Protein AF-A0A6Y1HUD1-F1 (afdb_monomer_lite)

pLDDT: mean 79.25, std 15.6, range [47.25, 98.44]

Secondary structure (DSSP, 8-state):
----------------------HHHHHHHHHHHHHHHHHHHHHHHHHHHHHHHHHH--SHHHHHHHHHHHHHHHHHHHHHHHHHHHHH-

Organism: Salmonella typhimurium (NCBI:txid90371)

Foldseek 3Di:
DPPDPDDPDDPDPDPDDDPDCDPVNVVVLVVLVVVLVVLVVVLVVVVVVLVVQVVPDPDPVSVVVSVVVCVVCVVSNVVSVVSNVVNVD

Structure (mmCIF, N/CA/C/O backbone):
data_AF-A0A6Y1HUD1-F1
#
_entry.id   AF-A0A6Y1HUD1-F1
#
loop_
_atom_site.group_PDB
_atom_site.id
_atom_site.type_symbol
_atom_site.label_atom_id
_atom_site.label_alt_id
_atom_site.label_comp_id
_atom_site.label_asym_id
_atom_site.label_entity_id
_atom_site.label_seq_id
_atom_site.pdbx_PDB_ins_code
_atom_site.Cartn_x
_atom_site.Cartn_y
_atom_site.Cartn_z
_atom_site.occupancy
_atom_site.B_iso_or_equiv
_atom_site.auth_seq_id
_atom_site.auth_comp_id
_atom_site.auth_asym_id
_atom_site.auth_atom_id
_atom_site.pdbx_PDB_model_num
ATOM 1 N N . SER A 1 1 ? -64.344 -6.067 66.681 1.00 53.31 1 SER A N 1
ATOM 2 C CA . SER A 1 1 ? -63.087 -6.592 66.133 1.00 53.31 1 SER A CA 1
ATOM 3 C C . SER A 1 1 ? -62.605 -5.627 65.078 1.00 53.31 1 SER A C 1
ATOM 5 O O . SER A 1 1 ? -63.373 -5.381 64.155 1.00 53.31 1 SER A O 1
ATOM 7 N N . PRO A 1 2 ? -61.449 -4.977 65.257 1.00 47.25 2 PRO A N 1
ATOM 8 C CA . PRO A 1 2 ? -60.856 -4.175 64.204 1.00 47.25 2 PRO A CA 1
ATOM 9 C C . PRO A 1 2 ? -60.028 -5.114 63.326 1.00 47.25 2 PRO A C 1
ATOM 11 O O . PRO A 1 2 ? -59.010 -5.632 63.772 1.00 47.25 2 PRO A O 1
ATOM 14 N N . ASP A 1 3 ? -60.537 -5.386 62.128 1.00 57.47 3 ASP A N 1
ATOM 15 C CA . ASP A 1 3 ? -59.829 -6.115 61.078 1.00 57.47 3 ASP A CA 1
ATOM 16 C C . ASP A 1 3 ? -58.495 -5.417 60.782 1.00 57.47 3 ASP A C 1
ATOM 18 O O . ASP A 1 3 ? -58.443 -4.218 60.488 1.00 57.47 3 ASP A O 1
ATOM 22 N N . GLU A 1 4 ? -5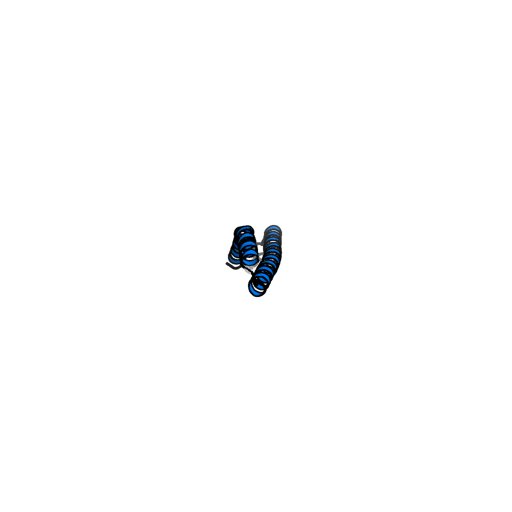7.418 -6.181 60.920 1.00 59.53 4 GLU A N 1
ATOM 23 C CA . GLU A 1 4 ? -56.045 -5.776 60.666 1.00 59.53 4 GLU A CA 1
ATOM 24 C C . GLU A 1 4 ? -55.890 -5.498 59.167 1.00 59.53 4 GLU A C 1
ATOM 26 O O . GLU A 1 4 ? -55.883 -6.402 58.334 1.00 59.53 4 GLU A O 1
ATOM 31 N N . VAL A 1 5 ? -55.800 -4.219 58.800 1.00 63.34 5 VAL A N 1
ATOM 32 C CA . VAL A 1 5 ? -55.465 -3.821 57.432 1.00 63.34 5 VAL A CA 1
ATOM 33 C C . VAL A 1 5 ? -54.005 -4.182 57.162 1.00 63.34 5 VAL A C 1
ATOM 35 O O . VAL A 1 5 ? -53.083 -3.461 57.538 1.00 63.34 5 VAL A O 1
ATOM 38 N N . GLU A 1 6 ? -53.794 -5.336 56.534 1.00 64.12 6 GLU A N 1
ATOM 39 C CA . GLU A 1 6 ? -52.489 -5.784 56.054 1.00 64.12 6 GLU A CA 1
ATOM 40 C C . GLU A 1 6 ? -51.923 -4.723 55.092 1.00 64.12 6 GLU A C 1
ATOM 42 O O . GLU A 1 6 ? -52.472 -4.461 54.014 1.00 64.12 6 GLU A O 1
ATOM 47 N N . GLN A 1 7 ? -50.855 -4.045 55.519 1.00 59.34 7 GLN A N 1
ATOM 48 C CA . GLN A 1 7 ? -50.156 -3.048 54.715 1.00 59.34 7 GLN A CA 1
ATOM 49 C C . GLN A 1 7 ? -49.492 -3.773 53.544 1.00 59.34 7 GLN A C 1
ATOM 51 O O . GLN A 1 7 ? -48.506 -4.482 53.717 1.00 59.34 7 GLN A O 1
ATOM 56 N N . ARG A 1 8 ? -50.063 -3.633 52.345 1.00 60.22 8 ARG A N 1
ATOM 57 C CA . ARG A 1 8 ? -49.486 -4.192 51.120 1.00 60.22 8 ARG A CA 1
ATOM 58 C C . ARG A 1 8 ? -48.166 -3.472 50.846 1.00 60.22 8 ARG A C 1
ATOM 60 O O . ARG A 1 8 ? -48.184 -2.274 50.581 1.00 60.22 8 ARG A O 1
ATOM 67 N N . GLU A 1 9 ? -47.049 -4.193 50.904 1.00 62.50 9 GLU A N 1
ATOM 68 C CA . GLU A 1 9 ? -45.748 -3.695 50.448 1.00 62.50 9 GLU A CA 1
ATOM 69 C C . GLU A 1 9 ? -45.858 -3.295 48.968 1.00 62.50 9 GLU A C 1
ATOM 71 O O . GLU A 1 9 ? -46.025 -4.130 48.073 1.00 62.50 9 GLU A O 1
ATOM 76 N N . GLU A 1 10 ? -45.839 -1.988 48.714 1.00 65.56 10 GLU A N 1
ATOM 77 C CA . GLU A 1 10 ? -45.856 -1.413 47.375 1.00 65.56 10 GLU A CA 1
ATOM 78 C C . GLU A 1 10 ? -44.547 -1.802 46.673 1.00 65.56 10 GLU A C 1
ATOM 80 O O . GLU A 1 10 ? -43.457 -1.403 47.079 1.00 65.56 10 GLU A O 1
ATOM 85 N N . ARG A 1 11 ? -44.636 -2.657 45.648 1.00 67.56 11 ARG A N 1
ATOM 86 C CA . ARG A 1 11 ? -43.465 -3.110 44.886 1.00 67.56 11 ARG A CA 1
ATOM 87 C C . ARG A 1 11 ? -42.846 -1.904 44.177 1.00 67.56 11 ARG A C 1
ATOM 89 O O . ARG A 1 11 ? -43.483 -1.317 43.310 1.00 67.56 11 ARG A O 1
ATOM 96 N N . GLU A 1 12 ? -41.612 -1.563 44.532 1.00 65.06 12 GLU A N 1
ATOM 97 C CA . GLU A 1 12 ? -40.825 -0.483 43.931 1.00 65.06 12 GLU A CA 1
ATOM 98 C C . GLU A 1 12 ? -40.743 -0.655 42.398 1.00 65.06 12 GLU A C 1
ATOM 100 O O . GLU A 1 12 ? -40.143 -1.602 41.889 1.00 65.06 12 GLU A O 1
ATOM 105 N N . ILE A 1 13 ? -41.401 0.238 41.647 1.00 63.88 13 ILE A N 1
ATOM 106 C CA . ILE A 1 13 ? -41.562 0.156 40.179 1.00 63.88 13 ILE A CA 1
ATOM 107 C C . ILE A 1 13 ? -40.359 0.754 39.422 1.00 63.88 13 ILE A C 1
ATOM 109 O O . ILE A 1 13 ? -40.378 0.825 38.194 1.00 63.88 13 ILE A O 1
ATOM 113 N N . ASN A 1 14 ? -39.330 1.244 40.120 1.00 56.09 14 ASN A N 1
ATOM 114 C CA . ASN A 1 14 ? -38.240 1.983 39.489 1.00 56.09 14 ASN A CA 1
ATOM 115 C C . ASN A 1 14 ? -36.903 1.275 39.743 1.00 56.09 14 ASN A C 1
ATOM 117 O O . ASN A 1 14 ? -36.229 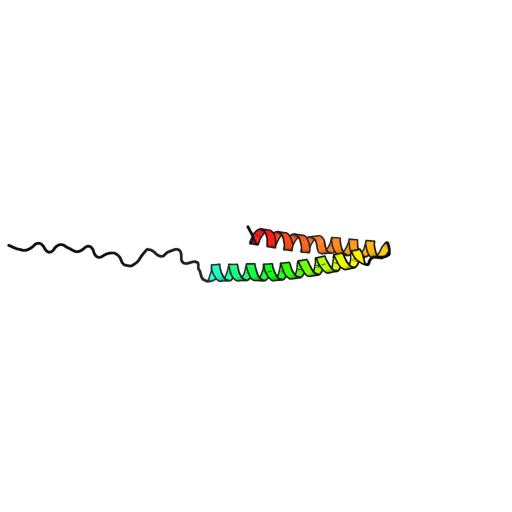1.582 40.724 1.00 56.09 14 ASN A O 1
ATOM 121 N N . PRO A 1 15 ? -36.510 0.302 38.900 1.00 61.50 15 PRO A N 1
ATOM 122 C CA . PRO A 1 15 ? -35.197 -0.311 39.028 1.00 61.50 15 PRO A CA 1
ATOM 123 C C . PRO A 1 15 ? -34.126 0.783 38.954 1.00 61.50 15 PRO A C 1
ATOM 125 O O . PRO A 1 15 ? -34.195 1.671 38.098 1.00 61.50 15 PRO A O 1
ATOM 128 N N . ALA A 1 16 ? -33.154 0.726 39.872 1.00 66.81 16 ALA A N 1
ATOM 129 C CA . ALA A 1 16 ? -32.005 1.626 39.904 1.00 66.81 16 ALA A CA 1
ATOM 130 C C . ALA A 1 16 ? -31.432 1.803 38.487 1.00 66.81 16 ALA A C 1
ATOM 132 O O . ALA A 1 16 ? -31.406 0.825 37.732 1.00 66.81 16 ALA A O 1
ATOM 133 N N . PRO A 1 17 ? -31.003 3.021 38.103 1.00 59.22 17 PRO A N 1
ATOM 134 C CA . PRO A 1 17 ? -30.639 3.327 36.729 1.00 59.22 17 PRO A CA 1
ATOM 135 C C . PRO A 1 17 ? -29.577 2.346 36.242 1.00 59.22 17 PRO A C 1
ATOM 137 O O . PRO A 1 17 ? -28.405 2.433 36.605 1.00 59.22 17 PRO A O 1
ATOM 140 N N . VAL A 1 18 ? -30.024 1.408 35.407 1.00 63.31 18 VAL A N 1
ATOM 141 C CA . VAL A 1 18 ? -29.178 0.542 34.593 1.00 63.31 18 VAL A CA 1
ATOM 142 C C . VAL A 1 18 ? -28.220 1.479 33.877 1.00 63.31 18 VAL A C 1
ATOM 144 O O . VAL A 1 18 ? -28.697 2.453 33.290 1.00 63.31 18 VAL A O 1
ATOM 147 N N . GLN A 1 19 ? -26.910 1.246 34.013 1.00 61.28 19 GLN A N 1
ATOM 148 C CA . GLN A 1 19 ? -25.837 2.059 33.430 1.00 61.28 19 GLN A CA 1
ATOM 149 C C . GLN A 1 19 ? -26.263 2.596 32.060 1.00 61.28 19 GLN A C 1
ATOM 151 O O . GLN A 1 19 ? -26.266 1.879 31.060 1.00 61.28 19 GLN A O 1
ATOM 156 N N . ARG A 1 20 ? -26.705 3.858 32.036 1.00 62.78 20 ARG A N 1
ATOM 157 C CA . ARG A 1 20 ? -27.098 4.524 30.802 1.00 62.78 20 ARG A CA 1
ATOM 158 C C . ARG A 1 20 ? -25.794 4.888 30.124 1.00 62.78 20 ARG A C 1
ATOM 160 O O . ARG A 1 20 ? -25.179 5.877 30.508 1.00 62.78 20 ARG A O 1
ATOM 167 N N . MET A 1 21 ? -25.367 4.055 29.175 1.00 59.94 21 MET A N 1
ATOM 168 C CA . MET A 1 21 ? -24.309 4.415 28.233 1.00 59.94 21 MET A CA 1
ATOM 169 C C . MET A 1 21 ? -24.610 5.827 27.728 1.00 59.94 21 MET A C 1
ATOM 171 O O . MET A 1 21 ? -25.711 6.094 27.232 1.00 59.94 21 MET A O 1
ATOM 175 N N . SER A 1 22 ? -23.687 6.758 27.957 1.00 69.50 22 SER A N 1
ATOM 176 C CA . SER A 1 22 ? -23.924 8.152 27.596 1.00 69.50 22 SER A CA 1
ATOM 177 C C . SER A 1 22 ? -23.926 8.283 26.077 1.00 69.50 22 SER A C 1
ATOM 179 O O . SER A 1 22 ? -23.144 7.639 25.381 1.00 69.50 22 SER A O 1
ATOM 181 N N . VAL A 1 23 ? -24.772 9.160 25.532 1.00 69.06 23 VAL A N 1
ATOM 182 C CA . VAL A 1 23 ? -24.806 9.435 24.082 1.00 69.06 23 VAL A CA 1
ATOM 183 C C . VAL A 1 23 ? -23.422 9.875 23.573 1.00 69.06 23 VAL A C 1
ATOM 185 O O . VAL A 1 23 ? -23.057 9.571 22.438 1.00 69.06 23 VAL A O 1
ATOM 188 N N . GLN A 1 24 ? -22.611 10.519 24.425 1.00 68.12 24 GLN A N 1
ATOM 189 C CA . GLN A 1 24 ? -21.207 10.828 24.138 1.00 68.12 24 GLN A CA 1
ATOM 190 C C . GLN A 1 24 ? -20.331 9.581 23.937 1.00 68.12 24 GLN A C 1
ATOM 192 O O . GLN A 1 24 ? -19.491 9.589 23.038 1.00 68.12 24 GLN A O 1
ATOM 197 N N . GLU A 1 25 ? -20.518 8.517 24.723 1.00 62.84 25 GLU A N 1
ATOM 198 C CA . GLU A 1 25 ? -19.762 7.265 24.564 1.00 62.84 25 GLU A CA 1
ATOM 199 C C . GLU A 1 25 ? -20.137 6.586 23.244 1.00 62.84 25 GLU A C 1
ATOM 201 O O . GLU A 1 25 ? -19.260 6.256 22.451 1.00 62.84 25 GLU A O 1
ATOM 206 N N . ILE A 1 26 ? -21.435 6.512 22.936 1.00 68.62 26 ILE A N 1
ATOM 207 C CA . ILE A 1 26 ? -21.939 5.938 21.678 1.00 68.62 26 ILE A CA 1
ATOM 208 C C . ILE A 1 26 ? -21.409 6.719 20.463 1.00 68.62 26 ILE A C 1
ATOM 210 O O . ILE A 1 26 ? -20.956 6.132 19.482 1.00 68.62 26 ILE A O 1
ATOM 214 N N . THR A 1 27 ? -21.424 8.052 20.523 1.00 66.00 27 THR A N 1
ATOM 215 C CA . THR A 1 27 ? -20.937 8.908 19.423 1.00 66.00 27 THR A CA 1
ATOM 216 C C . THR A 1 27 ? -19.422 8.786 19.236 1.00 66.00 27 THR A C 1
ATOM 218 O O . THR A 1 27 ? -18.928 8.811 18.104 1.00 66.00 27 THR A O 1
ATOM 221 N N . SER A 1 28 ? -18.679 8.616 20.334 1.00 65.69 28 SER A N 1
ATOM 222 C CA . SER A 1 28 ? -17.231 8.398 20.293 1.00 65.69 28 SER A CA 1
ATOM 223 C C . SER A 1 28 ? -16.899 7.061 19.631 1.00 65.69 28 SER A C 1
ATOM 225 O O . SER A 1 28 ? -16.057 7.029 18.738 1.00 65.69 28 SER A O 1
ATOM 227 N N . GLU A 1 29 ? -17.614 5.984 19.976 1.00 66.25 29 GLU A N 1
ATOM 228 C CA . GLU A 1 29 ? -17.452 4.676 19.326 1.00 66.25 29 GLU A CA 1
ATOM 229 C C . GLU A 1 29 ? -17.787 4.693 17.826 1.00 66.25 29 GLU A C 1
ATOM 231 O O . GLU A 1 29 ? -17.109 4.056 17.021 1.00 66.25 29 GLU A O 1
ATOM 236 N N . VAL A 1 30 ? -18.826 5.423 17.412 1.00 70.12 30 VAL A N 1
ATOM 237 C CA . VAL A 1 30 ? -19.178 5.547 15.985 1.00 70.12 30 VAL A C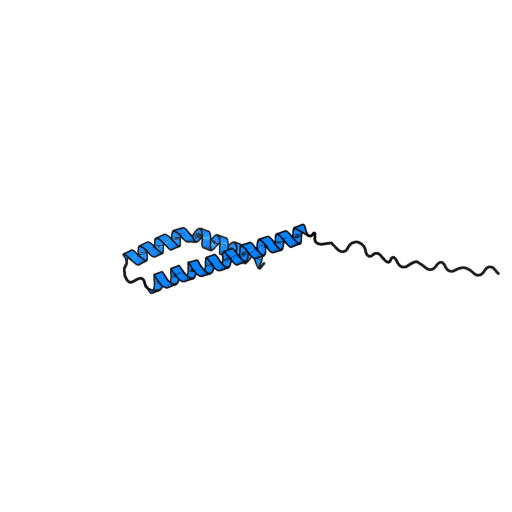A 1
ATOM 238 C C . VAL A 1 30 ? -18.101 6.315 15.214 1.00 70.12 30 VAL A C 1
ATOM 240 O O . VAL A 1 30 ? -17.749 5.935 14.093 1.00 70.12 30 VAL A O 1
ATOM 243 N N . SER A 1 31 ? -17.536 7.362 15.821 1.00 63.97 31 SER A N 1
ATOM 244 C CA . SER A 1 31 ? -16.466 8.158 15.208 1.00 63.97 31 SER A CA 1
ATOM 245 C C . SER A 1 31 ? -15.178 7.347 15.050 1.00 63.97 31 SER A C 1
ATOM 247 O O . SER A 1 31 ? -14.555 7.383 13.987 1.00 63.97 31 SER A O 1
ATOM 249 N N . THR A 1 32 ? -14.801 6.559 16.063 1.00 67.12 32 THR A N 1
ATOM 250 C CA . THR A 1 32 ? -13.618 5.688 15.985 1.00 67.12 32 THR A CA 1
ATOM 251 C C . THR A 1 32 ? -13.798 4.577 14.955 1.00 67.12 32 THR A C 1
ATOM 253 O O . THR A 1 32 ? -12.878 4.325 14.178 1.00 67.12 32 THR A O 1
ATOM 256 N N . ARG A 1 33 ? -14.986 3.960 14.871 1.00 64.31 33 ARG A N 1
ATOM 257 C CA . ARG A 1 33 ? -15.286 2.937 13.854 1.00 64.31 33 ARG A CA 1
ATOM 258 C C . ARG A 1 33 ? -15.247 3.498 12.433 1.00 64.31 33 ARG A C 1
ATOM 260 O O . ARG A 1 33 ? -14.619 2.889 11.574 1.00 64.31 33 ARG A O 1
ATOM 267 N N . THR A 1 34 ? -15.841 4.668 12.196 1.00 65.19 34 THR A N 1
ATOM 268 C CA . THR A 1 34 ? -15.831 5.313 10.869 1.00 65.19 34 THR A CA 1
ATOM 269 C C . THR A 1 34 ? -14.406 5.645 10.421 1.00 65.19 34 THR A C 1
ATOM 271 O O . THR A 1 34 ? -14.004 5.291 9.316 1.00 65.19 34 THR A O 1
ATOM 274 N N . SER A 1 35 ? -13.606 6.251 11.305 1.00 61.94 35 SER A N 1
ATOM 275 C CA . SER A 1 35 ? -12.213 6.598 11.000 1.00 61.94 35 SER A CA 1
ATOM 276 C C . SER A 1 35 ? -11.345 5.356 10.754 1.00 61.94 35 SER A C 1
ATOM 278 O O . SER A 1 35 ? -10.480 5.364 9.877 1.00 61.94 35 SER A O 1
ATOM 280 N N . ALA A 1 36 ? -11.614 4.254 11.459 1.00 62.25 36 ALA A N 1
ATOM 281 C CA . ALA A 1 36 ? -10.955 2.976 11.216 1.00 62.25 36 ALA A CA 1
ATOM 282 C C . ALA A 1 36 ? -11.331 2.359 9.860 1.00 62.25 36 ALA A C 1
ATOM 284 O O . ALA A 1 36 ? -10.452 1.856 9.169 1.00 62.25 36 ALA A O 1
ATOM 285 N N . GLN A 1 37 ? -12.606 2.419 9.461 1.00 62.62 37 GLN A N 1
ATOM 286 C CA . GLN A 1 37 ? -13.056 1.915 8.157 1.00 62.62 37 GLN A CA 1
ATOM 287 C C . GLN A 1 37 ? -12.453 2.709 6.995 1.00 62.62 37 GLN A C 1
ATOM 289 O O . GLN A 1 37 ? -12.007 2.115 6.017 1.00 62.62 37 GLN A O 1
ATOM 294 N N . GLU A 1 38 ? -12.394 4.036 7.112 1.00 65.31 38 GLU A N 1
ATOM 295 C CA . GLU A 1 38 ? -11.754 4.892 6.108 1.00 65.31 38 GLU A CA 1
ATOM 296 C C . GLU A 1 38 ? -10.241 4.636 6.037 1.00 65.31 38 GLU A C 1
ATOM 298 O O . GLU A 1 38 ? -9.667 4.541 4.953 1.00 65.31 38 GLU A O 1
ATOM 303 N N . SER A 1 39 ? -9.594 4.433 7.189 1.00 69.94 39 SER A N 1
ATOM 304 C CA . SER A 1 39 ? -8.176 4.058 7.247 1.00 69.94 39 SER A CA 1
ATOM 305 C C . SER A 1 39 ? -7.913 2.695 6.601 1.00 69.94 39 SER A C 1
ATOM 307 O O . SER A 1 39 ? -6.940 2.562 5.867 1.00 69.94 39 SER A O 1
ATOM 309 N N . ALA A 1 40 ? -8.778 1.701 6.826 1.00 64.31 40 ALA A N 1
ATOM 310 C CA . ALA A 1 40 ? -8.648 0.368 6.235 1.00 64.31 40 ALA A CA 1
ATOM 311 C C . ALA A 1 40 ? -8.807 0.399 4.706 1.00 64.31 40 ALA A C 1
ATOM 313 O O . ALA A 1 40 ? -7.954 -0.121 3.992 1.00 64.31 40 ALA A O 1
ATOM 314 N N . ALA A 1 41 ? -9.823 1.103 4.193 1.00 67.94 41 ALA A N 1
ATOM 315 C CA . ALA A 1 41 ? -10.020 1.263 2.750 1.00 67.94 41 ALA A CA 1
ATOM 316 C C . ALA A 1 41 ? -8.825 1.957 2.068 1.00 67.94 41 ALA A C 1
ATOM 318 O O . ALA A 1 41 ? -8.428 1.581 0.965 1.00 67.94 41 ALA A O 1
ATOM 319 N N . ASN A 1 42 ? -8.217 2.939 2.742 1.00 80.69 42 ASN A N 1
ATOM 320 C CA . ASN A 1 42 ? -7.011 3.606 2.252 1.00 80.69 42 ASN A CA 1
ATOM 321 C C . ASN A 1 42 ? -5.774 2.689 2.292 1.00 80.69 42 ASN A C 1
ATOM 323 O O . ASN A 1 42 ? -4.934 2.767 1.399 1.00 80.69 42 ASN A O 1
ATOM 327 N N . VAL A 1 43 ? -5.655 1.809 3.292 1.00 89.44 43 VAL A N 1
ATOM 328 C CA . VAL A 1 43 ? -4.563 0.822 3.385 1.00 89.44 43 VAL A CA 1
ATOM 329 C C . VAL A 1 43 ? -4.645 -0.214 2.273 1.00 89.44 43 VAL A C 1
ATOM 331 O O . VAL A 1 43 ? -3.625 -0.481 1.638 1.00 89.44 43 VAL A O 1
ATOM 334 N N . ASP A 1 44 ? -5.830 -0.770 2.024 1.00 88.94 44 ASP A N 1
ATOM 335 C CA . ASP A 1 44 ? -6.021 -1.799 0.999 1.00 88.94 44 ASP A CA 1
ATOM 336 C C . ASP A 1 44 ? -5.689 -1.253 -0.393 1.00 88.94 44 ASP A C 1
ATOM 338 O O . ASP A 1 44 ? -4.896 -1.854 -1.116 1.00 88.94 44 ASP A O 1
ATOM 342 N N . ALA A 1 45 ? -6.182 -0.055 -0.725 1.00 91.06 45 ALA A N 1
ATOM 343 C CA . ALA A 1 45 ? -5.887 0.593 -2.002 1.00 91.06 45 ALA A CA 1
ATOM 344 C C . ALA A 1 45 ? -4.381 0.835 -2.210 1.00 91.06 45 ALA A C 1
ATOM 346 O O . ALA A 1 45 ? -3.847 0.586 -3.290 1.00 91.06 45 ALA A O 1
ATOM 347 N N . VAL A 1 46 ? -3.683 1.297 -1.169 1.00 91.81 46 VAL A N 1
ATOM 348 C CA . VAL A 1 46 ? -2.235 1.533 -1.219 1.00 91.81 46 VAL A CA 1
ATOM 349 C C . VAL A 1 46 ? -1.460 0.221 -1.363 1.00 91.81 46 VAL A C 1
ATOM 351 O 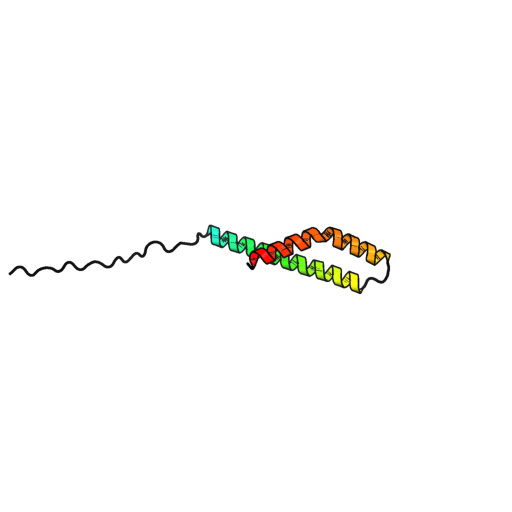O . VAL A 1 46 ? -0.506 0.141 -2.137 1.00 91.81 46 VAL A O 1
ATOM 354 N N . ALA A 1 47 ? -1.854 -0.822 -0.632 1.00 93.75 47 ALA A N 1
ATOM 355 C CA . ALA A 1 47 ? -1.212 -2.126 -0.720 1.00 93.75 47 ALA A CA 1
ATOM 356 C C . ALA A 1 47 ? -1.415 -2.775 -2.098 1.00 93.75 47 ALA A C 1
ATOM 358 O O . ALA A 1 47 ? -0.485 -3.392 -2.618 1.00 93.75 47 ALA A O 1
ATOM 359 N N . ASP A 1 48 ? -2.599 -2.625 -2.689 1.00 95.25 48 ASP A N 1
ATOM 360 C CA . ASP A 1 48 ? -2.915 -3.162 -4.010 1.00 95.25 48 ASP A CA 1
ATOM 361 C C . ASP A 1 48 ? -2.150 -2.440 -5.127 1.00 95.25 48 ASP A C 1
ATOM 363 O O . ASP A 1 48 ? -1.550 -3.116 -5.963 1.00 95.25 48 ASP A O 1
ATOM 367 N N . ASP A 1 49 ? -2.047 -1.105 -5.088 1.00 95.56 49 ASP A N 1
ATOM 368 C CA . ASP A 1 49 ? -1.200 -0.337 -6.022 1.00 95.56 49 ASP A CA 1
ATOM 369 C C . ASP A 1 49 ? 0.266 -0.790 -5.953 1.00 95.56 49 ASP A C 1
ATOM 371 O O . ASP A 1 49 ? 0.903 -1.072 -6.971 1.00 95.56 49 ASP A O 1
ATOM 375 N N . LEU A 1 50 ? 0.808 -0.934 -4.739 1.00 95.81 50 LEU A N 1
ATOM 376 C CA . LEU A 1 50 ? 2.178 -1.405 -4.555 1.00 95.81 50 LEU A CA 1
ATOM 377 C C . LEU A 1 50 ? 2.382 -2.820 -5.116 1.00 95.81 50 LEU A C 1
ATOM 379 O O . LEU A 1 50 ? 3.427 -3.079 -5.713 1.00 95.81 50 LEU A O 1
ATOM 383 N N . ARG A 1 51 ? 1.409 -3.728 -4.959 1.00 97.19 51 ARG A N 1
ATOM 384 C CA . ARG A 1 51 ? 1.467 -5.085 -5.534 1.00 97.19 51 ARG A CA 1
ATOM 385 C C . ARG A 1 51 ? 1.445 -5.055 -7.058 1.00 97.19 51 ARG A C 1
ATOM 387 O O . ARG A 1 51 ? 2.303 -5.681 -7.670 1.00 97.19 51 ARG A O 1
ATOM 394 N N . GLU A 1 52 ? 0.541 -4.289 -7.665 1.00 97.94 52 GLU A N 1
ATOM 395 C CA . GLU A 1 52 ? 0.469 -4.147 -9.124 1.00 97.94 52 GLU A CA 1
ATOM 396 C C . GLU A 1 52 ? 1.780 -3.588 -9.697 1.00 97.94 52 GLU A C 1
ATOM 398 O O . GLU A 1 52 ? 2.317 -4.083 -10.693 1.00 97.94 52 GLU A O 1
ATOM 403 N N . ARG A 1 53 ? 2.358 -2.584 -9.034 1.00 97.62 53 ARG A N 1
ATOM 404 C CA . ARG A 1 53 ? 3.644 -2.004 -9.432 1.00 97.62 53 ARG A CA 1
ATOM 405 C C . ARG A 1 53 ? 4.797 -2.995 -9.304 1.00 97.62 53 ARG A C 1
ATOM 407 O O . ARG A 1 53 ? 5.691 -2.974 -10.145 1.00 97.62 53 ARG A O 1
ATOM 414 N N . ILE A 1 54 ? 4.794 -3.850 -8.278 1.00 97.75 54 ILE A N 1
ATOM 415 C CA . ILE A 1 54 ? 5.774 -4.938 -8.135 1.00 97.75 54 ILE A CA 1
ATOM 416 C C . ILE A 1 54 ? 5.624 -5.940 -9.282 1.00 97.75 54 ILE A C 1
ATOM 418 O O . ILE A 1 54 ? 6.625 -6.269 -9.917 1.00 97.75 54 ILE A O 1
ATOM 422 N N . ASP A 1 55 ? 4.401 -6.385 -9.570 1.00 98.31 55 ASP A N 1
ATOM 423 C CA . ASP A 1 55 ? 4.125 -7.393 -10.601 1.00 98.31 55 ASP A CA 1
ATOM 424 C C . ASP A 1 55 ? 4.488 -6.904 -12.009 1.00 98.31 55 ASP A C 1
ATOM 426 O O . ASP A 1 55 ? 4.954 -7.675 -12.849 1.00 98.31 55 ASP A O 1
ATOM 430 N N . THR A 1 56 ? 4.309 -5.608 -12.271 1.00 97.75 56 THR A N 1
ATOM 431 C CA . THR A 1 56 ? 4.606 -4.985 -13.569 1.00 97.75 56 THR A CA 1
ATOM 432 C C . THR A 1 56 ? 6.047 -4.484 -13.702 1.00 97.75 56 THR A C 1
ATOM 434 O O . THR A 1 56 ? 6.466 -4.110 -14.802 1.00 97.75 56 THR A O 1
ATOM 437 N N . ALA A 1 57 ? 6.835 -4.474 -12.621 1.00 97.88 57 ALA A N 1
ATOM 438 C CA . ALA A 1 57 ? 8.207 -3.982 -12.652 1.00 97.88 57 ALA A CA 1
ATOM 439 C C . ALA A 1 57 ? 9.097 -4.865 -13.536 1.00 97.88 57 ALA A C 1
ATOM 441 O O . ALA A 1 57 ? 9.330 -6.039 -13.258 1.00 97.88 57 ALA A O 1
ATOM 442 N N . SER A 1 58 ? 9.679 -4.269 -14.575 1.00 98.00 58 SER A N 1
ATOM 443 C CA . SER A 1 58 ? 10.522 -4.976 -15.545 1.00 98.00 58 SER A CA 1
ATOM 444 C C . SER A 1 58 ? 11.974 -4.493 -15.540 1.00 98.00 58 SER A C 1
ATOM 446 O O . SER A 1 58 ? 12.759 -4.861 -16.414 1.00 98.00 58 SER A O 1
ATOM 448 N N . SER A 1 59 ? 12.345 -3.631 -14.589 1.00 98.44 59 SER A N 1
ATOM 449 C CA . SER A 1 59 ? 13.691 -3.067 -14.485 1.00 98.44 59 SER A CA 1
ATOM 450 C C . SER A 1 59 ? 14.143 -2.881 -13.040 1.00 98.44 59 SER A C 1
ATOM 452 O O . SER A 1 59 ? 13.348 -2.680 -12.120 1.00 98.44 59 SER A O 1
ATOM 454 N N . VAL A 1 60 ? 15.463 -2.894 -12.851 1.00 98.19 60 VAL A N 1
ATOM 455 C CA . VAL A 1 60 ? 16.092 -2.685 -11.541 1.00 98.19 60 VAL A CA 1
ATOM 456 C C . VAL A 1 60 ? 15.781 -1.294 -10.986 1.00 98.19 60 VAL A C 1
ATOM 458 O O . VAL A 1 60 ? 15.585 -1.146 -9.783 1.00 98.19 60 VAL A O 1
ATOM 461 N N . ASP A 1 61 ? 15.713 -0.270 -11.836 1.00 98.19 61 ASP A N 1
ATOM 462 C CA . ASP A 1 61 ? 15.440 1.092 -11.376 1.00 98.19 61 ASP A CA 1
ATOM 463 C C . ASP A 1 61 ? 13.975 1.283 -10.964 1.00 98.19 61 ASP A C 1
ATOM 465 O O . ASP A 1 61 ? 13.722 1.924 -9.944 1.00 98.19 61 ASP A O 1
ATOM 469 N N . GLN A 1 62 ? 13.021 0.635 -11.646 1.00 97.88 62 GLN A N 1
ATOM 470 C CA . GLN A 1 62 ? 11.635 0.559 -11.165 1.00 97.88 62 GLN A CA 1
ATOM 471 C C . GLN A 1 62 ? 11.556 -0.154 -9.813 1.00 97.88 62 GLN A C 1
ATOM 473 O O . GLN A 1 62 ? 10.928 0.363 -8.893 1.00 97.88 62 GLN A O 1
ATOM 478 N N . ALA A 1 63 ? 12.250 -1.285 -9.647 1.00 98.19 63 ALA A N 1
ATOM 479 C CA . ALA A 1 63 ? 12.277 -2.002 -8.373 1.00 98.19 63 ALA A CA 1
ATOM 480 C C . ALA A 1 63 ? 12.859 -1.146 -7.229 1.00 98.19 63 ALA A C 1
ATOM 482 O O . ALA A 1 63 ? 12.342 -1.165 -6.111 1.00 98.19 63 ALA A O 1
ATOM 483 N N . LYS A 1 64 ? 13.901 -0.345 -7.496 1.00 98.44 64 LYS A N 1
ATOM 484 C CA . LYS A 1 64 ? 14.449 0.609 -6.514 1.00 98.44 64 LYS A CA 1
ATOM 485 C C . LYS A 1 64 ? 13.446 1.703 -6.153 1.00 98.44 64 LYS A C 1
ATOM 487 O O . LYS A 1 64 ? 13.331 2.026 -4.973 1.00 98.44 64 LYS A O 1
ATOM 492 N N . ALA A 1 65 ? 12.747 2.260 -7.141 1.00 98.12 65 ALA A N 1
ATOM 493 C CA . ALA A 1 65 ? 11.729 3.283 -6.915 1.00 98.12 65 ALA A CA 1
ATOM 494 C C . ALA A 1 65 ? 10.573 2.731 -6.069 1.00 98.12 65 ALA A C 1
ATOM 496 O O . ALA A 1 65 ? 10.225 3.314 -5.049 1.00 98.12 65 ALA A O 1
ATOM 497 N N . ILE A 1 66 ? 10.063 1.546 -6.417 1.00 98.06 66 ILE A N 1
ATOM 498 C CA . ILE A 1 66 ? 9.023 0.850 -5.648 1.00 98.06 66 ILE A CA 1
ATOM 499 C C . ILE A 1 66 ? 9.490 0.597 -4.211 1.00 98.06 66 ILE A C 1
ATOM 501 O O . ILE A 1 66 ? 8.755 0.865 -3.266 1.00 98.06 66 ILE A O 1
ATOM 505 N N . ARG A 1 67 ? 10.735 0.142 -4.014 1.00 97.94 67 ARG A N 1
ATOM 506 C CA . ARG A 1 67 ? 11.295 -0.049 -2.668 1.00 97.94 67 ARG A CA 1
ATOM 507 C C . ARG A 1 67 ? 11.317 1.251 -1.858 1.00 97.94 67 ARG A C 1
ATOM 509 O O . ARG A 1 67 ? 11.033 1.211 -0.664 1.00 97.94 67 ARG A O 1
ATOM 516 N N . ALA A 1 68 ? 11.699 2.369 -2.472 1.00 98.00 68 ALA A N 1
ATOM 517 C CA . ALA A 1 68 ? 11.717 3.664 -1.796 1.00 98.00 68 ALA A CA 1
ATOM 518 C C . ALA A 1 68 ? 10.302 4.101 -1.382 1.00 98.00 68 ALA A C 1
ATOM 520 O O . ALA A 1 68 ? 10.109 4.530 -0.245 1.00 98.00 68 ALA A O 1
ATOM 521 N N . ASP A 1 69 ? 9.318 3.910 -2.261 1.00 95.81 69 ASP A N 1
ATOM 522 C CA . ASP A 1 69 ? 7.916 4.225 -1.976 1.00 95.81 69 ASP A CA 1
ATOM 523 C C . ASP A 1 69 ? 7.359 3.367 -0.835 1.00 95.81 69 ASP A C 1
ATOM 525 O O . ASP A 1 69 ? 6.755 3.901 0.097 1.00 95.81 69 ASP A O 1
ATOM 529 N N . ILE A 1 70 ? 7.631 2.056 -0.844 1.00 96.12 70 ILE A N 1
ATOM 530 C CA . ILE A 1 70 ? 7.248 1.146 0.246 1.00 96.12 70 ILE A CA 1
ATOM 531 C C . ILE A 1 70 ? 7.837 1.624 1.574 1.00 96.12 70 ILE A C 1
ATOM 533 O O . ILE A 1 70 ? 7.127 1.690 2.577 1.00 96.12 70 ILE A O 1
ATOM 537 N N . GLU A 1 71 ? 9.126 1.977 1.601 1.00 97.38 71 GLU A N 1
ATOM 538 C CA . GLU A 1 71 ? 9.761 2.446 2.835 1.00 97.38 71 GLU A CA 1
ATOM 539 C C . GLU A 1 71 ? 9.123 3.753 3.335 1.00 97.38 71 GLU A C 1
ATOM 541 O O . GLU A 1 71 ? 8.889 3.895 4.534 1.00 97.38 71 GLU A O 1
ATOM 546 N N . SER A 1 72 ? 8.753 4.667 2.431 1.00 94.19 72 SER A N 1
ATOM 547 C CA . SER A 1 72 ? 8.050 5.906 2.786 1.00 94.19 72 SER A CA 1
ATOM 548 C C . SER A 1 72 ? 6.652 5.661 3.363 1.00 94.19 72 SER A C 1
ATOM 550 O O . SER A 1 72 ? 6.188 6.440 4.196 1.00 94.19 72 SER A O 1
ATOM 552 N N . GLN A 1 73 ? 5.960 4.608 2.928 1.00 92.62 73 GLN A N 1
ATOM 553 C CA . GLN A 1 73 ? 4.581 4.320 3.337 1.00 92.62 73 GLN A CA 1
ATOM 554 C C . GLN A 1 73 ? 4.488 3.359 4.528 1.00 92.62 73 GLN A C 1
ATOM 556 O O . GLN A 1 73 ? 3.438 3.246 5.160 1.00 92.62 73 GLN A O 1
ATOM 561 N N . LYS A 1 74 ? 5.591 2.698 4.886 1.00 92.75 74 LYS A N 1
ATOM 562 C CA . LYS A 1 74 ? 5.672 1.687 5.948 1.00 92.75 74 LYS A CA 1
ATOM 563 C C . LYS A 1 74 ? 5.093 2.145 7.286 1.00 92.75 74 LYS A C 1
ATOM 565 O O . LYS A 1 74 ? 4.384 1.381 7.938 1.00 92.75 74 LYS A O 1
ATOM 570 N N . ALA A 1 75 ? 5.383 3.380 7.694 1.00 90.06 75 ALA A N 1
ATOM 571 C CA . ALA A 1 75 ? 4.861 3.937 8.940 1.00 90.06 75 ALA A CA 1
ATOM 572 C C . ALA A 1 75 ? 3.335 4.106 8.886 1.00 90.06 75 ALA A C 1
ATOM 574 O O . ALA A 1 75 ? 2.642 3.696 9.811 1.00 90.06 75 ALA A O 1
ATOM 575 N N . LEU A 1 76 ? 2.818 4.644 7.779 1.00 87.56 76 LEU A N 1
ATOM 576 C CA . LEU A 1 76 ? 1.387 4.855 7.568 1.00 87.56 76 LEU A CA 1
ATOM 577 C C . LEU A 1 76 ? 0.619 3.526 7.569 1.00 87.56 76 LEU A C 1
ATOM 579 O O . LEU A 1 76 ? -0.326 3.370 8.341 1.00 87.56 76 LEU A O 1
ATOM 583 N N .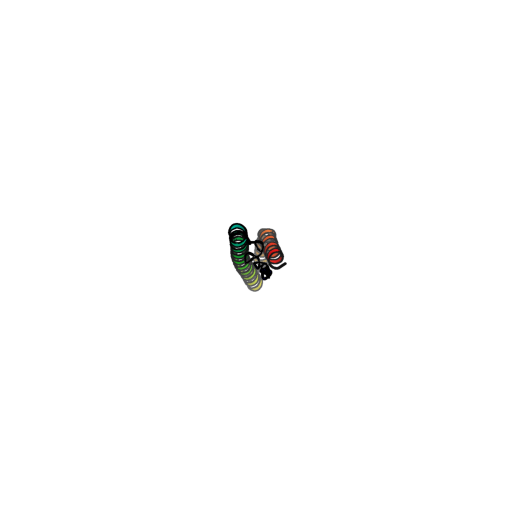 LEU A 1 77 ? 1.079 2.552 6.779 1.00 89.81 77 LEU A N 1
ATOM 584 C CA . LEU A 1 77 ? 0.508 1.202 6.722 1.00 89.81 77 LEU A CA 1
ATOM 585 C C . LEU A 1 77 ? 0.524 0.537 8.106 1.00 89.81 77 LEU A C 1
ATOM 587 O O . LEU A 1 77 ? -0.492 0.018 8.562 1.00 89.81 77 LEU A O 1
ATOM 591 N N . GLY A 1 78 ? 1.657 0.598 8.812 1.00 90.62 78 GLY A N 1
ATOM 592 C CA . GLY A 1 78 ? 1.798 0.011 10.144 1.00 90.62 78 GLY A CA 1
ATOM 593 C C . GLY A 1 78 ? 0.871 0.640 11.188 1.00 90.62 78 GLY A C 1
ATOM 594 O O . GLY A 1 78 ? 0.215 -0.081 11.939 1.00 90.62 78 GLY A O 1
ATOM 595 N N . THR A 1 79 ? 0.778 1.971 11.231 1.00 88.62 79 THR A N 1
ATOM 596 C CA . THR A 1 79 ? -0.117 2.682 12.157 1.00 88.62 79 THR A CA 1
ATOM 597 C C . THR A 1 79 ? -1.583 2.375 11.876 1.00 88.62 79 THR A C 1
ATOM 599 O O . THR A 1 79 ? -2.347 2.143 12.817 1.00 88.62 79 THR A O 1
ATOM 602 N N . ALA A 1 80 ? -1.981 2.347 10.606 1.00 87.81 80 ALA A N 1
ATOM 603 C CA . ALA A 1 80 ? -3.352 2.049 10.224 1.00 87.81 80 ALA A CA 1
ATOM 604 C C . ALA A 1 80 ? -3.735 0.600 10.575 1.00 87.81 80 ALA A C 1
ATOM 606 O O . ALA A 1 80 ? -4.735 0.392 11.262 1.00 87.81 80 ALA A O 1
ATOM 607 N N . LEU A 1 81 ? -2.889 -0.384 10.243 1.00 89.56 81 LEU A N 1
ATOM 608 C CA . LEU A 1 81 ? -3.105 -1.794 10.601 1.00 89.56 81 LEU A CA 1
ATOM 609 C C . LEU A 1 81 ? -3.145 -2.015 12.120 1.00 89.56 81 LEU A C 1
ATOM 611 O O . LEU A 1 81 ? -3.982 -2.761 12.629 1.00 89.56 81 LEU A O 1
ATOM 615 N N . PHE A 1 82 ? -2.264 -1.349 12.873 1.00 89.00 82 PHE A N 1
ATOM 616 C CA . PHE A 1 82 ? -2.278 -1.426 14.334 1.00 89.00 82 PHE A CA 1
ATOM 617 C C . PHE A 1 82 ? -3.560 -0.831 14.929 1.00 89.00 82 PHE A C 1
ATOM 619 O O . PHE A 1 82 ? -4.131 -1.386 15.870 1.00 89.00 82 PHE A O 1
ATOM 626 N N . THR A 1 83 ? -4.028 0.287 14.374 1.00 87.19 83 THR A N 1
ATOM 627 C CA . THR A 1 83 ? -5.289 0.912 14.788 1.00 87.19 83 THR A CA 1
ATOM 628 C C . THR A 1 83 ? -6.470 -0.010 14.501 1.00 87.19 83 THR A C 1
ATOM 630 O O . THR A 1 83 ? -7.338 -0.173 15.355 1.00 87.19 83 THR A O 1
ATOM 633 N N . GLU A 1 84 ? -6.486 -0.678 13.348 1.00 84.69 84 GLU A N 1
ATOM 634 C CA . GLU A 1 84 ? -7.518 -1.664 13.033 1.00 84.69 84 GLU A CA 1
ATOM 635 C C . GLU A 1 84 ? -7.512 -2.836 14.025 1.00 84.69 84 GLU A C 1
ATOM 637 O O . GLU A 1 84 ? -8.562 -3.186 14.565 1.00 84.69 84 GLU A O 1
ATOM 642 N N . LEU A 1 85 ? -6.334 -3.391 14.336 1.00 87.56 85 LEU A N 1
ATOM 643 C CA . LEU A 1 85 ? -6.188 -4.454 15.335 1.00 87.56 85 LEU A CA 1
ATOM 644 C C . LEU A 1 85 ? -6.761 -4.031 16.693 1.00 87.56 85 LEU A C 1
ATOM 646 O O . LEU A 1 85 ? -7.522 -4.777 17.304 1.00 87.56 85 LEU A O 1
ATOM 650 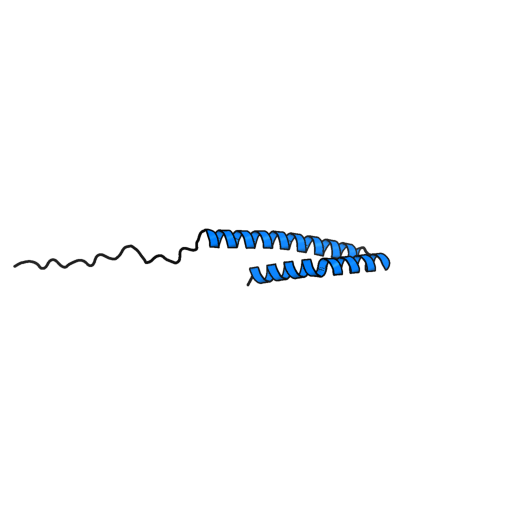N N . LYS A 1 86 ? -6.429 -2.817 17.144 1.00 90.12 86 LYS A N 1
ATOM 651 C CA . LYS A 1 86 ? -6.933 -2.241 18.397 1.00 90.12 86 LYS A CA 1
ATOM 652 C C . LYS A 1 86 ? -8.456 -2.137 18.438 1.00 90.12 86 LYS A C 1
ATOM 654 O O . LYS A 1 86 ? -9.023 -2.299 19.507 1.00 90.12 86 LYS A O 1
ATOM 659 N N . ASN A 1 87 ? -9.099 -1.855 17.308 1.00 80.94 87 ASN A N 1
ATOM 660 C CA . ASN A 1 87 ? -10.552 -1.697 17.234 1.00 80.94 87 ASN A CA 1
ATOM 661 C C . ASN A 1 87 ? -11.308 -3.031 17.142 1.00 80.94 87 ASN A C 1
ATOM 663 O O . ASN A 1 87 ? -12.527 -3.045 17.310 1.00 80.94 87 ASN A O 1
ATOM 667 N N . LYS A 1 88 ? -10.613 -4.138 16.848 1.00 86.31 88 LYS A N 1
ATOM 668 C CA . LYS A 1 88 ? -11.186 -5.494 16.846 1.00 86.31 88 LYS A CA 1
ATOM 669 C C . LYS A 1 88 ? -11.048 -6.222 18.192 1.00 86.31 88 LYS A C 1
ATOM 671 O O . LYS A 1 88 ? -11.682 -7.264 18.346 1.00 86.31 88 LYS A O 1
ATOM 676 N N . ALA A 1 89 ? -10.192 -5.733 19.092 1.00 67.50 89 ALA A N 1
ATOM 677 C CA . ALA A 1 89 ? -9.881 -6.345 20.387 1.00 67.50 89 ALA A CA 1
ATOM 678 C C . ALA A 1 89 ? -10.832 -5.901 21.507 1.00 67.50 89 ALA A C 1
ATOM 680 O O . ALA A 1 89 ? -11.337 -4.759 21.440 1.00 67.50 89 ALA A O 1
#

Radius of gyration: 29.58 Å; chains: 1; bounding box: 79×18×82 Å

Sequence (89 aa):
SPDEVEQREEREINPAPVQRMSVQEITSEVSTRTSAQESAANVDAVADDLRERIDTASSVDQAKAIRADIESQKALLGTALFTELKNKA